Protein AF-L1QHJ1-F1 (afdb_monomer_lite)

Sequence (55 aa):
MTKTLYDPELEKRGELKKAKIAIRNMLQKGMDEKNIAEILEVDMSLIEEVLKDIK

Organism: NCBI:txid545697

Radius of gyration: 14.1 Å; chains: 1; bounding box: 32×26×38 Å

Secondary structure (DSSP, 8-state):
-------HHHHHHHHHHHHHHHHHHHHHTT--HHHHHHHHT--HHHHHHHHHHH-

Foldseek 3Di:
DPPPPPDVVVVVVVLLVVLLVQLLVCVVVVHDLVVSCVVSVHDSVSSVVSVVVVD

pLDDT: mean 82.21, std 12.51, range [42.88, 94.12]

Structure (mmCIF, N/CA/C/O backbone):
data_AF-L1QHJ1-F1
#
_entry.id   AF-L1QHJ1-F1
#
loop_
_atom_site.group_PDB
_atom_site.id
_atom_site.type_symbol
_atom_site.label_atom_id
_atom_site.label_alt_id
_atom_site.label_comp_id
_atom_site.label_asym_id
_atom_site.label_entity_id
_atom_site.label_seq_id
_atom_site.pdbx_PDB_ins_code
_atom_site.Cartn_x
_atom_site.Cartn_y
_atom_site.Cartn_z
_atom_site.occupancy
_atom_site.B_iso_or_equiv
_atom_site.auth_seq_id
_atom_site.auth_comp_id
_atom_site.auth_asym_id
_atom_site.auth_atom_id
_atom_site.pdbx_PDB_model_num
ATOM 1 N N . MET A 1 1 ? 25.971 -19.071 -26.660 1.00 42.88 1 MET A N 1
ATOM 2 C CA . MET A 1 1 ? 25.272 -17.780 -26.492 1.00 42.88 1 MET A CA 1
ATOM 3 C C . MET A 1 1 ? 24.062 -18.028 -25.612 1.00 42.88 1 MET A C 1
ATOM 5 O O . MET A 1 1 ? 23.147 -18.721 -26.037 1.00 42.88 1 MET A O 1
ATOM 9 N N . THR A 1 2 ? 24.116 -17.600 -24.352 1.00 57.94 2 THR A N 1
ATOM 10 C CA . THR A 1 2 ? 23.007 -17.729 -23.401 1.00 57.94 2 THR A CA 1
ATOM 11 C C . THR A 1 2 ? 21.821 -16.946 -23.944 1.00 57.94 2 THR A C 1
ATOM 13 O O . THR A 1 2 ? 21.868 -15.720 -23.999 1.00 57.94 2 THR A O 1
ATOM 16 N N . LYS A 1 3 ? 20.790 -17.666 -24.400 1.00 53.69 3 LYS A N 1
ATOM 17 C CA . LYS A 1 3 ? 19.471 -17.114 -24.717 1.00 53.69 3 LYS A CA 1
ATOM 18 C C . LYS A 1 3 ? 19.079 -16.255 -23.515 1.00 53.69 3 LYS A C 1
ATOM 20 O O . LYS A 1 3 ? 18.927 -16.794 -22.421 1.00 53.69 3 LYS A O 1
ATOM 25 N N . THR A 1 4 ? 19.038 -14.937 -23.680 1.00 60.91 4 THR A N 1
ATOM 26 C CA . THR A 1 4 ? 18.600 -14.030 -22.623 1.00 60.91 4 THR A CA 1
ATOM 27 C C . THR A 1 4 ? 17.164 -14.407 -22.315 1.00 60.91 4 THR A C 1
ATOM 29 O O . THR A 1 4 ? 16.269 -14.167 -23.123 1.00 60.91 4 THR A O 1
ATOM 32 N N . LEU A 1 5 ? 16.972 -15.088 -21.187 1.00 63.69 5 LEU A N 1
ATOM 33 C CA . LEU A 1 5 ? 15.684 -15.514 -20.654 1.00 63.69 5 LEU A CA 1
ATOM 34 C C . LEU A 1 5 ? 14.963 -14.284 -20.080 1.00 63.69 5 LEU A C 1
ATOM 36 O O . LEU A 1 5 ? 14.627 -14.234 -18.902 1.00 63.69 5 LEU A O 1
ATOM 40 N N . TYR A 1 6 ? 14.842 -13.237 -20.895 1.00 62.81 6 TYR A N 1
ATOM 41 C CA . TYR A 1 6 ? 14.045 -12.074 -20.572 1.00 62.81 6 TYR A CA 1
ATOM 42 C C . TYR A 1 6 ? 12.599 -12.465 -20.841 1.00 62.81 6 TYR A C 1
ATOM 44 O O . TYR A 1 6 ? 12.161 -12.520 -21.990 1.00 62.81 6 TYR A O 1
ATOM 52 N N . ASP A 1 7 ? 11.912 -12.838 -19.769 1.00 68.69 7 ASP A N 1
ATOM 53 C CA . ASP A 1 7 ? 10.480 -13.079 -19.765 1.00 68.69 7 ASP A CA 1
ATOM 54 C C . ASP A 1 7 ? 9.806 -11.872 -19.086 1.00 68.69 7 ASP A C 1
ATOM 56 O O . ASP A 1 7 ? 9.914 -11.723 -17.861 1.00 68.69 7 ASP A O 1
ATOM 60 N N . PRO A 1 8 ? 9.135 -10.995 -19.854 1.00 67.94 8 PRO A N 1
ATOM 61 C CA . PRO A 1 8 ? 8.441 -9.823 -19.323 1.00 67.94 8 PRO A CA 1
ATOM 62 C C . PRO A 1 8 ? 7.410 -10.168 -18.237 1.00 67.94 8 PRO A C 1
ATOM 64 O O . PRO A 1 8 ? 7.059 -9.318 -17.418 1.00 67.94 8 PRO A O 1
ATOM 67 N N . GLU A 1 9 ? 6.901 -11.403 -18.203 1.00 71.06 9 GLU A N 1
ATOM 68 C CA . GLU A 1 9 ? 5.951 -11.832 -17.176 1.00 71.06 9 GLU A CA 1
ATOM 69 C C . GLU A 1 9 ? 6.616 -12.068 -15.818 1.00 71.06 9 GLU A C 1
ATOM 71 O O . GLU A 1 9 ? 6.010 -11.800 -14.776 1.00 71.06 9 GLU A O 1
ATOM 76 N N . LEU A 1 10 ? 7.865 -12.545 -15.802 1.00 67.12 10 LEU A N 1
ATOM 77 C CA . LEU A 1 10 ? 8.616 -12.760 -14.564 1.00 67.12 10 LEU A CA 1
ATOM 78 C C . LEU A 1 10 ? 8.992 -11.435 -13.899 1.00 67.12 10 LEU A C 1
ATOM 80 O O . LEU A 1 10 ? 8.954 -11.337 -12.671 1.00 67.12 10 LEU A O 1
ATOM 84 N N . GLU A 1 11 ? 9.296 -10.413 -14.697 1.00 67.19 11 GLU A N 1
ATOM 85 C CA . GLU A 1 11 ? 9.601 -9.066 -14.212 1.00 67.19 11 GLU A CA 1
ATOM 86 C C . GLU A 1 11 ? 8.368 -8.429 -13.558 1.00 67.19 11 GLU A C 1
ATOM 88 O O . GLU A 1 11 ? 8.419 -8.075 -12.379 1.00 67.19 11 GLU A O 1
ATOM 93 N N . LYS A 1 12 ? 7.214 -8.458 -14.240 1.00 70.00 12 LYS A N 1
ATOM 94 C CA . LYS A 1 12 ? 5.929 -7.981 -13.693 1.00 70.00 12 LYS A CA 1
ATOM 95 C C . LYS A 1 12 ? 5.536 -8.693 -12.399 1.00 70.00 12 LYS A C 1
ATOM 97 O O . LYS A 1 12 ? 5.094 -8.060 -11.442 1.00 70.00 12 LYS A O 1
ATOM 102 N N . ARG A 1 13 ? 5.720 -10.018 -12.330 1.00 71.44 13 ARG A N 1
ATOM 103 C CA . ARG A 1 13 ? 5.467 -10.794 -11.100 1.00 71.44 13 ARG A CA 1
ATOM 104 C C . ARG A 1 13 ? 6.426 -10.404 -9.972 1.00 71.44 13 ARG A C 1
ATOM 106 O O . ARG A 1 13 ? 6.020 -10.360 -8.810 1.00 71.44 13 ARG A O 1
ATOM 113 N N . GLY A 1 14 ? 7.687 -10.132 -10.299 1.00 75.75 14 GLY A N 1
ATOM 114 C CA . GLY A 1 14 ? 8.703 -9.692 -9.347 1.00 75.75 14 GLY A CA 1
ATOM 115 C C . GLY A 1 14 ? 8.422 -8.301 -8.780 1.00 75.75 14 GLY A C 1
ATOM 116 O O . GLY A 1 14 ? 8.506 -8.108 -7.566 1.00 75.75 14 GLY A O 1
ATOM 117 N N . GLU A 1 15 ? 8.050 -7.352 -9.635 1.00 77.94 15 GLU A N 1
ATOM 118 C CA . GLU A 1 15 ? 7.691 -5.982 -9.256 1.00 77.94 15 GLU A CA 1
ATOM 119 C C . GLU A 1 15 ? 6.459 -5.951 -8.357 1.00 77.94 15 GLU A C 1
ATOM 121 O O . GLU A 1 15 ? 6.500 -5.371 -7.272 1.00 77.94 15 GLU A O 1
ATOM 126 N N . LEU A 1 16 ? 5.407 -6.680 -8.731 1.00 81.69 16 LEU A N 1
ATOM 127 C CA . LEU A 1 16 ? 4.171 -6.738 -7.955 1.00 81.69 16 LEU A CA 1
ATOM 128 C C . LEU A 1 16 ? 4.402 -7.353 -6.565 1.00 81.69 16 LEU A C 1
ATOM 130 O O . LEU A 1 16 ? 3.871 -6.877 -5.561 1.00 81.69 16 LEU A O 1
ATOM 134 N N . LYS A 1 17 ? 5.269 -8.369 -6.468 1.00 84.75 17 LYS A N 1
ATOM 135 C CA . LYS A 1 17 ? 5.665 -8.958 -5.181 1.00 84.75 17 LYS A CA 1
ATOM 136 C C . LYS A 1 17 ? 6.461 -7.976 -4.316 1.00 84.75 17 LYS A C 1
ATOM 138 O O . LYS A 1 17 ? 6.235 -7.919 -3.108 1.00 84.75 17 LYS A O 1
ATOM 143 N N . LYS A 1 18 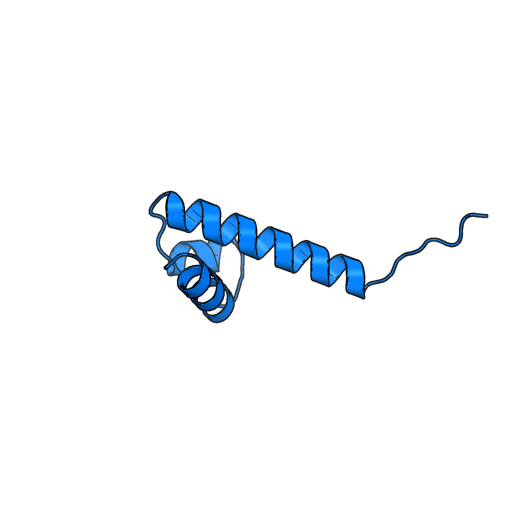? 7.376 -7.202 -4.910 1.00 86.88 18 LYS A N 1
ATOM 144 C CA . LYS A 1 18 ? 8.136 -6.161 -4.196 1.00 86.88 18 LYS A CA 1
ATOM 145 C C . LYS A 1 18 ? 7.216 -5.052 -3.689 1.00 86.88 18 LYS A C 1
ATOM 147 O O . LYS A 1 18 ? 7.333 -4.683 -2.523 1.00 86.88 18 LYS A O 1
ATOM 152 N N . ALA A 1 19 ? 6.275 -4.593 -4.515 1.00 87.19 19 ALA A N 1
ATOM 153 C CA . ALA A 1 19 ? 5.279 -3.596 -4.135 1.00 87.19 19 ALA A CA 1
ATOM 154 C C . ALA A 1 19 ? 4.447 -4.071 -2.935 1.00 87.19 19 ALA A C 1
ATOM 156 O O . ALA A 1 19 ? 4.387 -3.381 -1.922 1.00 87.19 19 ALA A O 1
ATOM 157 N N . LYS A 1 20 ? 3.916 -5.302 -2.971 1.00 89.00 20 LYS A N 1
ATOM 158 C CA . LYS A 1 20 ? 3.163 -5.879 -1.841 1.00 89.00 20 LYS A CA 1
ATOM 159 C C . LYS A 1 20 ? 3.974 -5.947 -0.541 1.00 89.00 20 LYS A C 1
ATOM 161 O O . LYS A 1 20 ? 3.443 -5.670 0.533 1.00 89.00 20 LYS A O 1
ATOM 166 N N . ILE A 1 21 ? 5.263 -6.292 -0.618 1.00 90.62 21 ILE A N 1
ATOM 167 C CA . ILE A 1 21 ? 6.156 -6.305 0.555 1.00 90.62 21 ILE A CA 1
ATOM 168 C C . ILE A 1 21 ? 6.384 -4.884 1.085 1.00 90.62 21 ILE A C 1
ATOM 170 O O . ILE A 1 21 ? 6.337 -4.674 2.296 1.00 90.62 21 ILE A O 1
ATOM 174 N N . ALA A 1 22 ? 6.614 -3.913 0.198 1.00 91.06 22 ALA A N 1
ATOM 175 C CA . ALA A 1 22 ? 6.800 -2.515 0.575 1.00 91.06 22 ALA A CA 1
ATOM 176 C C . ALA A 1 22 ? 5.552 -1.951 1.271 1.00 91.06 22 ALA A C 1
ATOM 178 O O . ALA A 1 22 ? 5.670 -1.424 2.377 1.00 91.06 22 ALA A O 1
ATOM 179 N N . I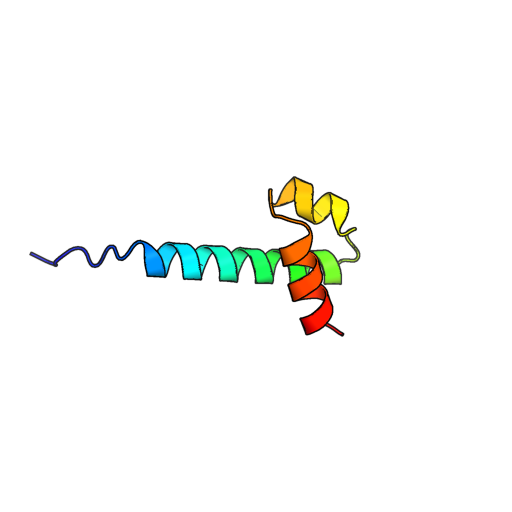LE A 1 23 ? 4.369 -2.165 0.682 1.00 92.56 23 ILE A N 1
ATOM 180 C CA . ILE A 1 23 ? 3.067 -1.789 1.252 1.00 92.56 23 ILE A CA 1
ATOM 181 C C . ILE A 1 23 ? 2.912 -2.386 2.655 1.00 92.56 23 ILE A C 1
ATOM 183 O O . ILE A 1 23 ? 2.672 -1.654 3.612 1.00 92.56 23 ILE A O 1
ATOM 187 N N . ARG A 1 24 ? 3.126 -3.701 2.814 1.00 92.00 24 ARG A N 1
ATOM 188 C CA . ARG A 1 24 ? 3.029 -4.378 4.118 1.00 92.00 24 ARG A CA 1
ATOM 189 C C . ARG A 1 24 ? 3.948 -3.748 5.164 1.00 92.00 24 ARG A C 1
ATOM 191 O O . ARG A 1 24 ? 3.512 -3.484 6.280 1.00 92.00 24 ARG A O 1
ATOM 198 N N . ASN A 1 25 ? 5.205 -3.497 4.807 1.00 92.69 25 ASN A N 1
ATOM 199 C CA . ASN A 1 25 ? 6.183 -2.914 5.724 1.00 92.69 25 ASN A CA 1
ATOM 200 C C . ASN A 1 25 ? 5.809 -1.483 6.137 1.00 92.69 25 ASN A C 1
ATOM 202 O O . ASN A 1 25 ? 6.027 -1.105 7.286 1.00 92.69 25 ASN A O 1
ATOM 206 N N . MET A 1 26 ? 5.269 -0.683 5.214 1.00 92.31 26 MET A N 1
ATOM 207 C CA . MET A 1 26 ? 4.819 0.684 5.492 1.00 92.31 26 MET A CA 1
ATOM 208 C C . MET A 1 26 ? 3.568 0.695 6.380 1.00 92.31 26 MET A C 1
ATOM 210 O O . MET A 1 26 ? 3.544 1.418 7.375 1.00 92.31 26 MET A O 1
ATOM 214 N N . LEU A 1 27 ? 2.589 -0.172 6.101 1.00 90.94 27 LEU A N 1
ATOM 215 C CA . LEU A 1 27 ? 1.396 -0.347 6.938 1.00 90.94 27 LEU A CA 1
ATOM 216 C C . LEU A 1 27 ? 1.764 -0.775 8.366 1.00 90.94 27 LEU A C 1
ATOM 218 O O . LEU A 1 27 ? 1.286 -0.192 9.334 1.00 90.94 27 LEU A O 1
ATOM 222 N N . GLN A 1 28 ? 2.682 -1.736 8.524 1.00 90.19 28 GLN A N 1
ATOM 223 C CA . GLN A 1 28 ? 3.168 -2.170 9.843 1.00 90.19 28 GLN A CA 1
ATOM 224 C C . GLN A 1 28 ? 3.915 -1.071 10.614 1.00 90.19 28 GLN A C 1
ATOM 226 O O . GLN A 1 28 ? 3.984 -1.118 11.841 1.00 90.19 28 GLN A O 1
ATOM 231 N N . LYS A 1 29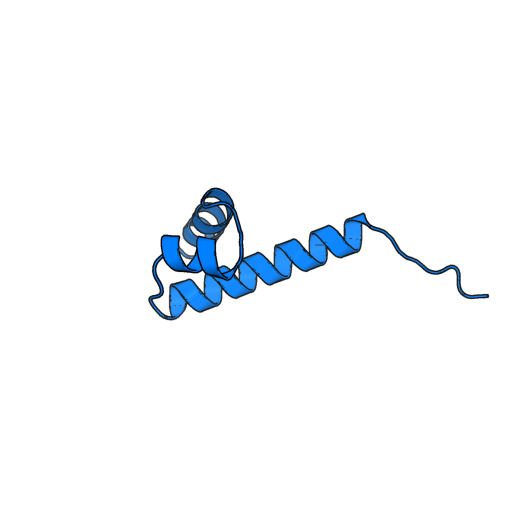 ? 4.468 -0.076 9.914 1.00 92.06 29 LYS A N 1
ATOM 232 C CA . LYS A 1 29 ? 5.088 1.111 10.519 1.00 92.06 29 LYS A CA 1
ATOM 233 C C . LYS A 1 29 ? 4.067 2.191 10.900 1.00 92.06 29 LYS A C 1
ATOM 235 O O . LYS A 1 29 ? 4.479 3.226 11.416 1.00 92.06 29 LYS A O 1
ATOM 240 N N . GLY A 1 30 ? 2.773 1.958 10.669 1.00 89.94 30 GLY A N 1
ATOM 241 C CA . GLY A 1 30 ? 1.701 2.908 10.967 1.00 89.94 30 GLY A CA 1
ATOM 242 C C . GLY A 1 30 ? 1.561 4.018 9.927 1.00 89.94 30 GLY A C 1
ATOM 243 O O . GLY A 1 30 ? 1.084 5.096 10.263 1.00 89.94 30 GLY A O 1
ATOM 244 N N . MET A 1 31 ? 2.019 3.793 8.692 1.00 92.00 31 MET A N 1
ATOM 245 C CA . MET A 1 31 ? 1.827 4.746 7.599 1.00 92.00 31 MET A CA 1
ATOM 246 C C . MET A 1 31 ? 0.417 4.617 7.007 1.00 92.00 31 MET A C 1
ATOM 248 O O . MET A 1 31 ? -0.078 3.506 6.821 1.00 92.00 31 MET A O 1
ATOM 252 N N . ASP A 1 32 ? -0.202 5.753 6.683 1.00 93.69 32 ASP A N 1
ATOM 253 C CA . ASP A 1 32 ? -1.539 5.797 6.089 1.00 93.69 32 ASP A CA 1
ATOM 254 C C . ASP A 1 32 ? -1.566 5.245 4.661 1.00 93.69 32 ASP A C 1
ATOM 256 O O . ASP A 1 32 ? -0.710 5.556 3.832 1.00 93.69 32 ASP A O 1
ATOM 260 N N . GLU A 1 33 ? -2.629 4.507 4.348 1.00 90.50 33 GLU A N 1
ATOM 261 C CA . GLU A 1 33 ? -2.871 3.866 3.050 1.00 90.50 33 GLU A CA 1
ATOM 262 C C . GLU A 1 33 ? -2.770 4.849 1.872 1.00 90.50 33 GLU A C 1
ATOM 264 O O . GLU A 1 33 ? -2.145 4.544 0.859 1.00 90.50 33 GLU A O 1
ATOM 269 N N . LYS A 1 34 ? -3.308 6.067 2.027 1.00 92.88 34 LYS A N 1
ATOM 270 C CA . LYS A 1 34 ? -3.251 7.111 0.989 1.00 92.88 34 LYS A CA 1
ATOM 271 C C . LYS A 1 34 ? -1.824 7.564 0.689 1.00 92.88 34 LYS A C 1
ATOM 273 O O . LYS A 1 34 ? -1.465 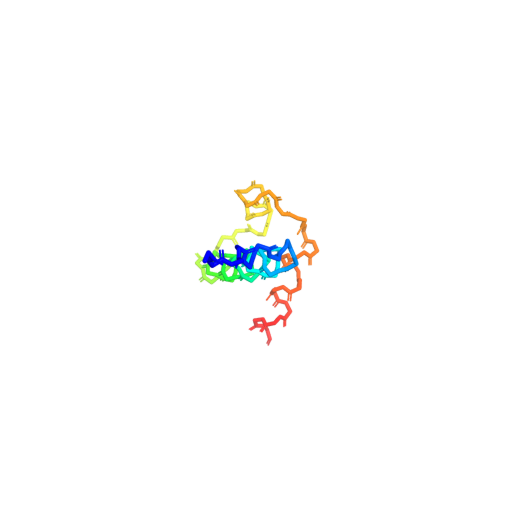7.706 -0.475 1.00 92.88 34 LYS A O 1
ATOM 278 N N . ASN A 1 35 ? -1.011 7.742 1.729 1.00 94.12 35 ASN A N 1
ATOM 279 C CA . ASN A 1 35 ? 0.388 8.136 1.568 1.00 94.12 35 ASN A CA 1
ATOM 280 C C . ASN A 1 35 ? 1.188 7.009 0.910 1.00 94.12 35 ASN A C 1
ATOM 282 O O . ASN A 1 35 ? 2.042 7.265 0.070 1.00 94.12 35 ASN A O 1
ATOM 286 N N . ILE A 1 36 ? 0.896 5.753 1.259 1.00 92.12 36 ILE A N 1
ATOM 287 C CA . ILE A 1 36 ? 1.531 4.585 0.637 1.00 92.12 36 ILE A CA 1
ATOM 288 C C . ILE A 1 36 ? 1.187 4.513 -0.857 1.00 92.12 36 ILE A C 1
ATOM 290 O O . ILE A 1 36 ? 2.079 4.243 -1.661 1.00 92.12 36 ILE A O 1
ATOM 294 N N . ALA A 1 37 ? -0.071 4.777 -1.228 1.00 92.00 37 ALA A N 1
ATOM 295 C CA . ALA A 1 37 ? -0.520 4.797 -2.623 1.00 92.00 37 ALA A CA 1
ATOM 296 C C . ALA A 1 37 ? 0.231 5.846 -3.446 1.00 92.00 37 ALA A C 1
ATOM 298 O O . ALA A 1 37 ? 0.701 5.538 -4.537 1.00 92.00 37 ALA A O 1
ATOM 299 N N . GLU A 1 38 ? 0.397 7.054 -2.900 1.00 91.88 38 GLU A N 1
ATOM 300 C CA . GLU A 1 38 ? 1.165 8.118 -3.553 1.00 91.88 38 GLU A CA 1
ATOM 301 C C . GLU A 1 38 ? 2.659 7.789 -3.643 1.00 91.88 38 GLU A C 1
ATOM 303 O O . GLU A 1 38 ? 3.245 7.927 -4.710 1.00 91.88 38 GLU A O 1
ATOM 308 N N . ILE A 1 39 ? 3.287 7.320 -2.557 1.00 90.31 39 ILE A N 1
ATOM 309 C CA . ILE A 1 39 ? 4.736 7.042 -2.522 1.00 90.31 39 ILE A CA 1
ATOM 310 C C . ILE A 1 39 ? 5.124 5.917 -3.482 1.00 90.31 39 ILE A C 1
ATOM 312 O O . ILE A 1 39 ? 6.196 5.960 -4.084 1.00 90.31 39 ILE A O 1
ATOM 316 N N . LEU A 1 40 ? 4.295 4.876 -3.566 1.00 87.31 40 LEU A N 1
ATOM 317 C CA . LEU A 1 40 ? 4.570 3.706 -4.397 1.00 87.31 40 LEU A CA 1
ATOM 318 C C . LEU A 1 40 ? 3.928 3.803 -5.786 1.00 87.31 40 LEU A C 1
ATOM 320 O O . LEU A 1 40 ? 4.149 2.899 -6.588 1.00 87.31 40 LEU A O 1
ATOM 324 N N . GLU A 1 41 ? 3.159 4.863 -6.057 1.00 90.19 41 GLU A N 1
ATOM 325 C CA . GLU A 1 41 ? 2.380 5.051 -7.289 1.00 90.19 41 GLU A CA 1
ATOM 326 C C . GLU A 1 41 ? 1.529 3.815 -7.630 1.00 90.19 41 GLU A C 1
ATOM 328 O O . GLU A 1 41 ? 1.479 3.342 -8.766 1.00 90.19 41 GLU A O 1
ATOM 333 N N . VAL A 1 42 ? 0.875 3.257 -6.609 1.00 87.81 42 VAL A N 1
ATOM 334 C CA . VAL A 1 42 ? 0.043 2.054 -6.726 1.00 87.81 42 VAL A CA 1
ATOM 335 C C . VAL A 1 42 ? -1.418 2.366 -6.464 1.00 87.81 42 VAL A C 1
ATOM 337 O O . VAL A 1 42 ? -1.762 3.227 -5.654 1.00 87.81 42 VAL A O 1
ATOM 340 N N . ASP A 1 43 ? -2.291 1.590 -7.096 1.00 91.19 43 ASP A N 1
ATOM 341 C CA . ASP A 1 43 ? -3.7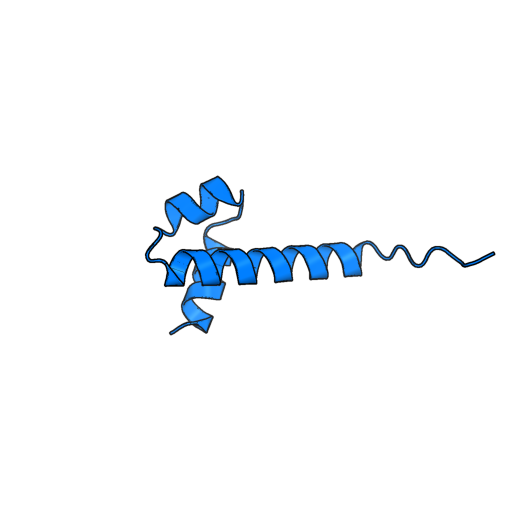21 1.676 -6.844 1.00 91.19 43 ASP A CA 1
ATOM 342 C C . ASP A 1 43 ? -4.067 1.298 -5.400 1.00 91.19 43 ASP A C 1
ATOM 344 O O . ASP A 1 43 ? -3.547 0.327 -4.837 1.00 91.19 43 ASP A O 1
ATOM 348 N N . MET A 1 44 ? -5.045 2.012 -4.834 1.00 90.06 44 MET A N 1
ATOM 349 C CA . MET A 1 44 ? -5.579 1.741 -3.494 1.00 90.06 44 MET A CA 1
ATOM 350 C C . MET A 1 44 ? -6.049 0.286 -3.348 1.00 90.06 44 MET A C 1
ATOM 352 O O . MET A 1 44 ? -5.904 -0.316 -2.289 1.00 90.06 44 MET A O 1
ATOM 356 N N . SER A 1 45 ? -6.538 -0.319 -4.436 1.00 90.56 45 SER A N 1
ATOM 357 C CA . SER A 1 45 ? -6.959 -1.723 -4.471 1.00 90.56 45 SER A CA 1
ATOM 358 C C . SER A 1 45 ? -5.834 -2.699 -4.114 1.00 90.56 45 SER A C 1
ATOM 360 O O . SER A 1 45 ? -6.093 -3.709 -3.461 1.00 90.56 45 SER A O 1
ATOM 362 N N . LEU A 1 46 ? -4.587 -2.402 -4.498 1.00 88.31 46 LEU A N 1
ATOM 363 C CA . LEU A 1 46 ? -3.434 -3.238 -4.154 1.00 88.31 46 LEU A CA 1
ATOM 364 C C . LEU A 1 46 ? -3.116 -3.143 -2.657 1.00 88.31 46 LEU A C 1
ATOM 366 O O . LEU A 1 46 ? -2.724 -4.129 -2.034 1.00 88.31 46 LEU A O 1
ATOM 370 N N . ILE A 1 47 ? -3.311 -1.961 -2.074 1.00 89.25 47 ILE A N 1
ATOM 371 C CA . ILE A 1 47 ? -3.111 -1.724 -0.644 1.00 89.25 47 ILE A CA 1
ATOM 372 C C . ILE A 1 47 ? -4.184 -2.437 0.167 1.00 89.25 47 ILE A C 1
ATOM 374 O O . ILE A 1 47 ? -3.847 -3.141 1.114 1.00 89.25 47 ILE A O 1
ATOM 378 N N . GLU A 1 48 ? -5.449 -2.335 -0.240 1.00 90.56 48 GLU A N 1
ATOM 379 C CA . GLU A 1 48 ? -6.555 -3.064 0.383 1.00 90.56 48 GLU A CA 1
ATOM 380 C C . GLU A 1 48 ? -6.358 -4.584 0.329 1.00 90.56 48 GLU A C 1
ATOM 382 O O . GLU A 1 48 ? -6.674 -5.280 1.294 1.00 90.56 48 GLU A O 1
ATOM 387 N N . GLU A 1 49 ? -5.836 -5.117 -0.781 1.00 89.81 49 GLU A N 1
ATOM 388 C CA . GLU A 1 49 ? -5.499 -6.539 -0.903 1.00 89.81 49 GLU A CA 1
ATOM 389 C C . GLU A 1 49 ? -4.450 -6.940 0.145 1.00 89.81 49 GLU A C 1
ATOM 391 O O . GLU A 1 49 ? -4.643 -7.900 0.889 1.00 89.81 49 GLU A O 1
ATOM 396 N N . VAL A 1 50 ? -3.373 -6.159 0.270 1.00 88.19 50 VAL A N 1
ATOM 397 C CA . VAL A 1 50 ? -2.321 -6.407 1.266 1.00 88.19 50 VAL A CA 1
ATOM 398 C C . VAL A 1 50 ? -2.840 -6.229 2.695 1.00 88.19 50 VAL A C 1
ATOM 400 O O . VAL A 1 50 ? -2.433 -6.975 3.583 1.00 88.19 50 VAL A O 1
ATOM 403 N N . LEU A 1 51 ? -3.745 -5.277 2.930 1.00 87.12 51 LEU A N 1
ATOM 404 C CA . LEU A 1 51 ? -4.361 -5.036 4.234 1.00 87.12 51 LEU A CA 1
ATOM 405 C C . LEU A 1 51 ? -5.208 -6.237 4.682 1.00 87.12 51 LEU A C 1
ATOM 407 O O . LEU A 1 51 ? -5.147 -6.626 5.848 1.00 87.12 51 LEU A O 1
ATOM 411 N N . LYS A 1 52 ? -5.960 -6.850 3.757 1.00 87.31 52 LYS A N 1
ATOM 412 C CA . LYS A 1 52 ? -6.734 -8.078 4.011 1.00 87.31 52 LYS A CA 1
ATOM 413 C C . LYS A 1 52 ? -5.840 -9.268 4.353 1.00 87.31 52 LYS A C 1
ATOM 415 O O . LYS A 1 52 ? -6.228 -10.065 5.191 1.00 87.31 52 LYS A O 1
ATOM 420 N N . ASP A 1 53 ? -4.651 -9.355 3.759 1.00 79.25 53 ASP A N 1
ATOM 421 C CA . ASP A 1 53 ? -3.676 -10.418 4.045 1.00 79.25 53 ASP A CA 1
ATOM 422 C C . ASP A 1 53 ? -2.965 -10.263 5.407 1.00 79.25 53 ASP A C 1
ATOM 424 O O . ASP A 1 53 ? -2.330 -11.206 5.879 1.00 79.25 53 ASP A O 1
ATOM 428 N N . ILE A 1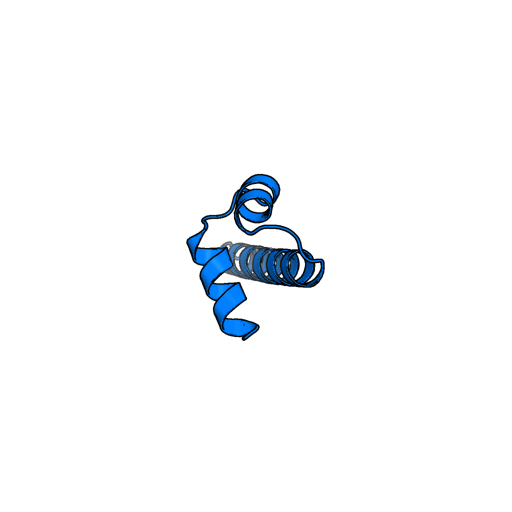 54 ? -2.983 -9.068 6.013 1.00 75.00 54 ILE A N 1
ATOM 429 C CA . ILE A 1 54 ? -2.346 -8.791 7.318 1.00 75.00 54 ILE A CA 1
ATOM 430 C C . ILE A 1 54 ? -3.304 -9.067 8.489 1.00 75.00 54 ILE A C 1
ATOM 432 O O . ILE A 1 54 ? -2.836 -9.307 9.605 1.00 75.00 54 ILE A O 1
ATOM 436 N N . LYS A 1 55 ? -4.616 -8.985 8.249 1.00 57.09 55 LYS A N 1
ATOM 437 C CA . LYS A 1 55 ? -5.676 -9.065 9.262 1.00 57.09 55 LYS A CA 1
ATOM 438 C C . LYS A 1 55 ? -6.162 -10.494 9.477 1.00 57.09 55 LYS A C 1
ATOM 440 O O . LYS A 1 55 ? -6.430 -10.819 10.653 1.00 57.09 55 LYS A O 1
#